Protein AF-A0A420JCH6-F1 (afdb_monomer)

Sequence (129 aa):
FPSTLRSVHSVSSLRVHLVVINRGPRVSQCNRCWGFHDQRKCNRDIRCRQCASKDHTTCQGPPKCCNCRSPHSEYYKDCPAKPMDQRGVIIYPTRAESARFRAAGDKAWKIANPQVVPHAQTINTTSKC

Radius of gyration: 28.05 Å; Cα contacts (8 Å, |Δi|>4): 163; chains: 1; bounding box: 88×72×61 Å

Structure (mmCIF, N/CA/C/O backbone):
data_AF-A0A420JCH6-F1
#
_entry.id   AF-A0A420JCH6-F1
#
loop_
_atom_site.group_PDB
_atom_site.id
_atom_site.type_symbol
_atom_site.label_atom_id
_atom_site.label_alt_id
_atom_site.label_comp_id
_atom_site.label_asym_id
_atom_site.label_entity_id
_atom_site.label_seq_id
_atom_site.pdbx_PDB_ins_code
_atom_site.Cartn_x
_atom_site.Cartn_y
_atom_site.Cartn_z
_atom_site.occupancy
_atom_site.B_iso_or_equiv
_atom_site.auth_seq_id
_atom_site.auth_comp_id
_atom_site.auth_asym_id
_atom_site.auth_atom_id
_atom_site.pdbx_PDB_model_num
ATOM 1 N N . PHE A 1 1 ? -58.012 -61.232 14.488 1.00 43.53 1 PHE A N 1
ATOM 2 C CA . PHE A 1 1 ? -57.158 -60.359 13.657 1.00 43.53 1 PHE A CA 1
ATOM 3 C C . PHE A 1 1 ? -56.670 -59.208 14.528 1.00 43.53 1 PHE A C 1
ATOM 5 O O . PHE A 1 1 ? -57.512 -58.408 14.917 1.00 43.53 1 PHE A O 1
ATOM 12 N N . PRO A 1 2 ? -55.397 -59.175 14.962 1.00 48.81 2 PRO A N 1
ATOM 13 C CA . PRO A 1 2 ? -54.949 -58.191 15.936 1.00 48.81 2 PRO A CA 1
ATOM 14 C C . PRO A 1 2 ? -54.541 -56.877 15.266 1.00 48.81 2 PRO A C 1
ATOM 16 O O . PRO A 1 2 ? -54.004 -56.840 14.160 1.00 48.81 2 PRO A O 1
ATOM 19 N N . SER A 1 3 ? -54.836 -55.805 15.983 1.00 52.97 3 SER A N 1
ATOM 20 C CA . SER A 1 3 ? -54.658 -54.403 15.638 1.00 52.97 3 SER A CA 1
ATOM 21 C C . SER A 1 3 ? -53.177 -54.019 15.617 1.00 52.97 3 SER A C 1
ATOM 23 O O . SER A 1 3 ? -52.489 -54.122 16.631 1.00 52.97 3 SER A O 1
ATOM 25 N N . THR A 1 4 ? -52.672 -53.530 14.486 1.00 57.56 4 THR A N 1
ATOM 26 C CA . THR A 1 4 ? -51.323 -52.953 14.408 1.00 57.56 4 THR A CA 1
ATOM 27 C C . THR A 1 4 ? -51.324 -51.527 14.960 1.00 57.56 4 THR A C 1
ATOM 29 O O . THR A 1 4 ? -51.788 -50.596 14.301 1.00 57.56 4 THR A O 1
ATOM 32 N N . LEU A 1 5 ? -50.792 -51.357 16.172 1.00 56.34 5 LEU A N 1
ATOM 33 C CA . LEU A 1 5 ? -50.443 -50.065 16.768 1.00 56.34 5 LEU A CA 1
ATOM 34 C C . LEU A 1 5 ? -49.293 -49.417 15.976 1.00 56.34 5 LEU A C 1
ATOM 36 O O . LEU A 1 5 ? -48.197 -49.968 15.893 1.00 56.34 5 LEU A O 1
ATOM 40 N N . ARG A 1 6 ? -49.532 -48.236 15.391 1.00 56.91 6 ARG A N 1
ATOM 41 C CA . ARG A 1 6 ? -48.484 -47.408 14.771 1.00 56.91 6 ARG A CA 1
ATOM 42 C C . ARG A 1 6 ? -47.673 -46.706 15.864 1.00 56.91 6 ARG A C 1
ATOM 44 O O . ARG A 1 6 ? -48.192 -45.846 16.567 1.00 56.91 6 ARG A O 1
ATOM 51 N N . SER A 1 7 ? -46.397 -47.073 15.972 1.00 53.25 7 SER A N 1
ATOM 52 C CA . SER A 1 7 ? -45.394 -46.414 16.815 1.00 53.25 7 SER A CA 1
ATOM 53 C C . SER A 1 7 ? -45.174 -44.968 16.355 1.00 53.25 7 SER A C 1
ATOM 55 O O . SER A 1 7 ? -44.736 -44.727 15.227 1.00 53.25 7 SER A O 1
ATOM 57 N N . VAL A 1 8 ? -45.490 -44.000 17.216 1.00 59.00 8 VAL A N 1
ATOM 58 C CA . VAL A 1 8 ? -45.148 -42.588 17.012 1.00 59.00 8 VAL A CA 1
ATOM 59 C C . VAL A 1 8 ? -43.716 -42.359 17.495 1.00 59.00 8 VAL A C 1
ATOM 61 O O . VAL A 1 8 ? -43.437 -42.330 18.690 1.00 59.00 8 VAL A O 1
ATOM 64 N N . HIS A 1 9 ? -42.775 -42.227 16.563 1.00 55.66 9 HIS A N 1
ATOM 65 C CA . HIS A 1 9 ? -41.403 -41.857 16.902 1.00 55.66 9 HIS A CA 1
ATOM 66 C C . HIS A 1 9 ? -41.350 -40.355 17.208 1.00 55.66 9 HIS A C 1
ATOM 68 O O . HIS A 1 9 ? -41.499 -39.520 16.318 1.00 55.66 9 HIS A O 1
ATOM 74 N N . SER A 1 10 ? -41.157 -40.020 18.485 1.00 59.50 10 SER A N 1
ATOM 75 C CA . SER A 1 10 ? -40.908 -38.6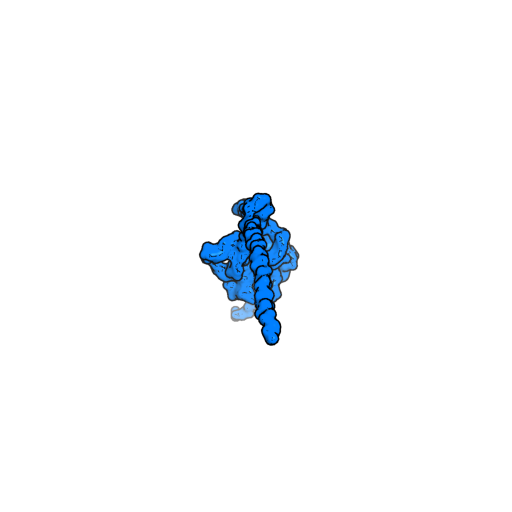56 18.955 1.00 59.5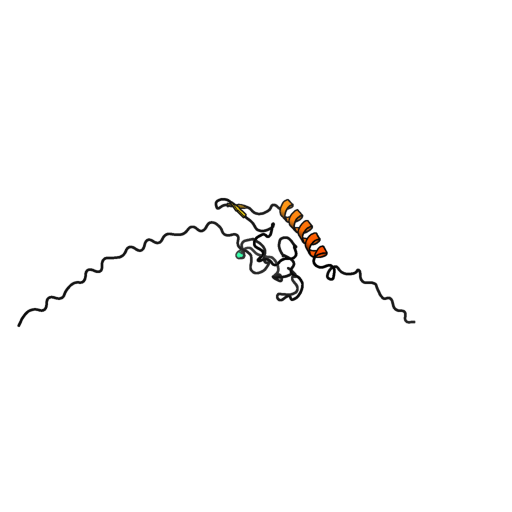0 10 SER A CA 1
ATOM 76 C C . SER A 1 10 ? -39.580 -38.155 18.388 1.00 59.50 10 SER A C 1
ATOM 78 O O . SER A 1 10 ? -38.510 -38.555 18.845 1.00 59.50 10 SER A O 1
ATOM 80 N N . VAL A 1 11 ? -39.640 -37.274 17.390 1.00 61.12 11 VAL A N 1
ATOM 81 C CA . VAL A 1 11 ? -38.463 -36.555 16.898 1.00 61.12 11 VAL A CA 1
ATOM 82 C C . VAL A 1 11 ? -38.146 -35.414 17.861 1.00 61.12 11 VAL A C 1
ATOM 84 O O . VAL A 1 11 ? -38.697 -34.319 17.790 1.00 61.12 11 VAL A O 1
ATOM 87 N N . SER A 1 12 ? -37.273 -35.698 18.821 1.00 62.19 12 SER A N 1
ATOM 88 C CA . SER A 1 12 ? -36.747 -34.711 19.759 1.00 62.19 12 SER A CA 1
ATOM 89 C C . SER A 1 12 ? -35.979 -33.630 18.990 1.00 62.19 12 SER A C 1
ATOM 91 O O . SER A 1 12 ? -34.915 -33.894 18.432 1.00 62.19 12 SER A O 1
ATOM 93 N N . SER A 1 13 ? -36.526 -32.413 18.945 1.00 64.75 13 SER A N 1
ATOM 94 C CA . SER A 1 13 ? -35.916 -31.249 18.292 1.00 64.75 13 SER A CA 1
ATOM 95 C C . SER A 1 13 ? -34.535 -30.933 18.873 1.00 64.75 13 SER A C 1
ATOM 97 O O . SER A 1 13 ? -34.426 -30.351 19.955 1.00 64.75 13 SER A O 1
ATOM 99 N N . LEU A 1 14 ? -33.467 -31.261 18.138 1.00 65.81 14 LEU A N 1
ATOM 100 C CA . LEU A 1 14 ? -32.130 -30.750 18.433 1.00 65.81 14 LEU A CA 1
ATOM 101 C C . LEU A 1 14 ? -32.114 -29.228 18.244 1.00 65.81 14 LEU A C 1
ATOM 103 O O . LEU A 1 14 ? -32.344 -28.713 17.150 1.00 65.81 14 LEU A O 1
ATOM 107 N N . ARG A 1 15 ? -31.802 -28.497 19.316 1.00 66.69 15 ARG A N 1
ATOM 108 C CA . ARG A 1 15 ? -31.526 -27.059 19.252 1.00 66.69 15 ARG A CA 1
ATOM 109 C C . ARG A 1 15 ? -30.104 -26.849 18.742 1.00 66.69 15 ARG A C 1
ATOM 111 O O . ARG A 1 15 ? -29.139 -27.095 19.460 1.00 66.69 15 ARG A O 1
ATOM 118 N N . VAL A 1 16 ? -29.978 -26.373 17.507 1.00 68.69 16 VAL A N 1
ATOM 119 C CA . VAL A 1 16 ? -28.696 -25.927 16.950 1.00 68.69 16 VAL A CA 1
ATOM 120 C C . VAL A 1 16 ? -28.383 -24.546 17.521 1.00 68.69 16 VAL A C 1
ATOM 122 O O . VAL A 1 16 ? -29.047 -23.564 17.197 1.00 68.69 16 VAL A O 1
ATOM 125 N N . HIS A 1 17 ? -27.379 -24.463 18.392 1.00 70.25 17 HIS A N 1
ATOM 126 C CA . HIS A 1 17 ? -26.889 -23.189 18.910 1.00 70.25 17 HIS A CA 1
ATOM 127 C C . HIS A 1 17 ? -25.918 -22.578 17.891 1.00 70.25 17 HIS A C 1
ATOM 129 O O . HIS A 1 17 ? -24.757 -22.980 17.804 1.00 70.25 17 HIS A O 1
ATOM 135 N N . LEU A 1 18 ? -26.388 -21.613 17.094 1.00 66.25 18 LEU A N 1
ATOM 136 C CA . LEU A 1 18 ? -25.494 -20.816 16.256 1.00 66.25 18 LEU A CA 1
ATOM 137 C C . LEU A 1 18 ? -24.666 -19.893 17.155 1.00 66.25 18 LEU A C 1
ATOM 139 O O . LEU A 1 18 ? -25.147 -18.868 17.634 1.00 66.25 18 LEU A O 1
ATOM 143 N N . VAL A 1 19 ? -23.400 -20.244 17.363 1.00 69.69 19 VAL A N 1
ATOM 144 C CA . VAL A 1 19 ? -22.422 -19.327 17.949 1.00 69.69 19 VAL A CA 1
ATOM 145 C C . VAL A 1 19 ? -21.911 -18.421 16.836 1.00 69.69 19 VAL A C 1
ATOM 147 O O . VAL A 1 19 ? -21.171 -18.851 15.949 1.00 69.69 19 VAL A O 1
ATOM 150 N N . VAL A 1 20 ? -22.299 -17.148 16.877 1.00 67.75 20 VAL A N 1
ATOM 151 C CA . VAL A 1 20 ? -21.699 -16.124 16.019 1.00 67.75 20 VAL A CA 1
ATOM 152 C C . VAL A 1 20 ? -20.274 -15.893 16.513 1.00 67.75 20 VAL A C 1
ATOM 154 O O . VAL A 1 20 ? -20.042 -15.177 17.484 1.00 67.75 20 VAL A O 1
ATOM 157 N N . ILE A 1 21 ? -19.299 -16.523 15.856 1.00 62.31 21 ILE A N 1
ATOM 158 C CA . ILE A 1 21 ? -17.884 -16.243 16.100 1.00 62.31 21 ILE A CA 1
ATOM 159 C C . ILE A 1 21 ? -17.615 -14.835 15.565 1.00 62.31 21 ILE A C 1
ATOM 161 O O . ILE A 1 21 ? -17.404 -14.653 14.362 1.00 62.31 21 ILE A O 1
ATOM 165 N N . ASN A 1 22 ? -17.632 -13.840 16.453 1.00 58.38 22 ASN A N 1
ATOM 166 C CA . ASN A 1 22 ? -17.206 -12.484 16.136 1.00 58.38 22 ASN A CA 1
ATOM 167 C C . ASN A 1 22 ? -15.686 -12.491 15.939 1.00 58.38 22 ASN A C 1
ATOM 169 O O . ASN A 1 22 ? -14.899 -12.267 16.857 1.00 58.38 22 ASN A O 1
ATOM 173 N N . ARG A 1 23 ? -15.262 -12.852 14.728 1.00 59.66 23 ARG A N 1
ATOM 174 C CA . ARG A 1 23 ? -13.882 -12.668 14.296 1.00 59.66 23 ARG A CA 1
ATOM 175 C C . ARG A 1 23 ? -13.735 -11.161 14.144 1.00 59.66 23 ARG A C 1
ATOM 177 O O . ARG A 1 23 ? -14.341 -10.602 13.233 1.00 59.66 23 ARG A O 1
ATOM 184 N N . GLY A 1 24 ? -12.998 -10.537 15.062 1.00 55.09 24 GLY A N 1
ATOM 185 C CA . GLY A 1 24 ? -12.734 -9.101 15.059 1.00 55.09 24 GLY A CA 1
ATOM 186 C C . GLY A 1 24 ? -12.296 -8.583 13.682 1.00 55.09 24 GLY A C 1
ATOM 187 O O . GLY A 1 24 ? -11.958 -9.372 12.789 1.00 55.09 24 GLY A O 1
ATOM 188 N N . PRO A 1 25 ? -12.331 -7.258 13.475 1.00 61.28 25 PRO A N 1
ATOM 189 C CA . PRO A 1 25 ? -12.089 -6.660 12.172 1.00 61.28 25 PRO A CA 1
ATOM 190 C C . PRO A 1 25 ? -10.768 -7.181 11.594 1.00 61.28 25 PRO A C 1
ATOM 192 O O . PRO A 1 25 ? -9.697 -7.009 12.168 1.00 61.28 25 PRO A O 1
ATOM 195 N N . ARG A 1 26 ? -10.847 -7.867 10.449 1.00 68.94 26 ARG A N 1
ATOM 196 C CA . ARG A 1 26 ? -9.661 -8.351 9.743 1.00 68.94 26 ARG A CA 1
ATOM 197 C C . ARG A 1 26 ? -9.139 -7.243 8.851 1.00 68.94 26 ARG A C 1
ATOM 199 O O . ARG A 1 26 ? -9.895 -6.640 8.091 1.00 68.94 26 ARG A O 1
ATOM 206 N N . VAL A 1 27 ? -7.832 -7.022 8.897 1.00 76.12 27 VAL A N 1
ATOM 207 C CA . VAL A 1 27 ? -7.144 -6.166 7.934 1.00 76.12 27 VAL A CA 1
ATOM 208 C C . VAL A 1 27 ? -7.353 -6.752 6.538 1.00 76.12 27 VAL A C 1
ATOM 210 O O . VAL A 1 27 ? -6.801 -7.804 6.214 1.00 76.12 27 VAL A O 1
ATOM 213 N N . SER A 1 28 ? -8.158 -6.093 5.706 1.00 85.44 28 SER A N 1
ATOM 214 C CA . SER A 1 28 ? -8.354 -6.523 4.325 1.00 85.44 28 SER A CA 1
ATOM 215 C C . SER A 1 28 ? -7.195 -6.042 3.459 1.00 85.44 28 SER A C 1
ATOM 217 O O . SER A 1 28 ? -6.875 -4.851 3.421 1.00 85.44 28 SER A O 1
ATOM 219 N N . GLN A 1 29 ? -6.573 -6.969 2.736 1.00 90.38 29 GLN A N 1
ATOM 220 C CA . GLN A 1 29 ? -5.667 -6.632 1.648 1.00 90.38 29 GLN A CA 1
ATOM 221 C C . GLN A 1 29 ? -6.484 -6.472 0.366 1.00 90.38 29 GLN A C 1
ATOM 223 O O . GLN A 1 29 ? -7.248 -7.357 -0.012 1.00 90.38 29 GLN A O 1
ATOM 228 N N . CYS A 1 30 ? -6.341 -5.328 -0.292 1.00 93.12 30 CYS A N 1
ATOM 229 C CA . CYS A 1 30 ? -7.031 -5.033 -1.537 1.00 93.12 30 CYS A CA 1
ATOM 230 C C . CYS A 1 30 ? -6.464 -5.897 -2.670 1.00 93.12 30 CYS A C 1
ATOM 232 O O . CYS A 1 30 ? -5.272 -5.820 -2.953 1.00 93.12 30 CYS A O 1
ATOM 234 N N . ASN A 1 31 ? -7.307 -6.657 -3.371 1.00 91.62 31 ASN A N 1
ATOM 235 C CA . ASN A 1 31 ? -6.860 -7.528 -4.468 1.00 91.62 31 ASN A CA 1
ATOM 236 C C . ASN A 1 31 ? -6.450 -6.780 -5.758 1.00 91.62 31 ASN A C 1
ATOM 238 O O . ASN A 1 31 ? -5.935 -7.398 -6.683 1.00 91.62 31 ASN A O 1
ATOM 242 N N . ARG A 1 32 ? -6.684 -5.460 -5.834 1.00 92.69 32 ARG A N 1
ATOM 243 C CA . ARG A 1 32 ? -6.295 -4.621 -6.982 1.00 92.69 32 ARG A CA 1
ATOM 244 C C . ARG A 1 32 ? -4.918 -4.001 -6.804 1.00 92.69 32 ARG A C 1
ATOM 246 O O . ARG A 1 32 ? -4.065 -4.109 -7.677 1.00 92.69 32 ARG A O 1
ATOM 253 N N . CYS A 1 33 ? -4.713 -3.316 -5.681 1.00 93.44 33 CYS A N 1
ATOM 254 C CA . CYS A 1 33 ? -3.498 -2.538 -5.433 1.00 93.44 33 CYS A CA 1
ATOM 255 C C . CYS A 1 33 ? -2.587 -3.149 -4.357 1.00 93.44 33 CYS A C 1
ATOM 257 O O . CYS A 1 33 ? -1.533 -2.578 -4.072 1.00 93.44 33 CYS A O 1
ATOM 259 N N . TRP A 1 34 ? -3.007 -4.264 -3.744 1.00 93.31 34 TRP A N 1
ATOM 260 C CA . TRP A 1 34 ? -2.286 -5.037 -2.721 1.00 93.31 34 TRP A CA 1
ATOM 261 C C . TRP A 1 34 ? -2.006 -4.296 -1.402 1.00 93.31 34 TRP A C 1
ATOM 263 O O . TRP A 1 34 ? -1.275 -4.781 -0.534 1.00 93.31 34 TRP A O 1
ATOM 273 N N . GLY A 1 35 ? -2.629 -3.128 -1.217 1.00 93.31 35 GLY A N 1
ATOM 274 C CA . GLY A 1 35 ? -2.560 -2.343 0.011 1.00 93.31 35 GLY A CA 1
ATOM 275 C C . GLY A 1 35 ? -3.551 -2.790 1.085 1.00 93.31 35 GLY A C 1
ATOM 276 O O . GLY A 1 35 ? -4.578 -3.391 0.784 1.00 93.31 35 GLY A O 1
ATOM 277 N N . PHE A 1 36 ? -3.274 -2.431 2.338 1.00 92.31 36 PHE A N 1
ATOM 278 C CA . PHE A 1 36 ? -4.151 -2.713 3.479 1.00 92.31 36 PHE A CA 1
ATOM 279 C C . PHE A 1 36 ? -5.230 -1.635 3.635 1.00 92.31 36 PHE A C 1
ATOM 281 O O . PHE A 1 36 ? -4.937 -0.534 4.098 1.00 92.31 36 PHE A O 1
ATOM 288 N N . HIS A 1 37 ? -6.447 -1.923 3.172 1.00 91.00 37 HIS A N 1
ATOM 289 C CA . HIS A 1 37 ? -7.644 -1.081 3.306 1.00 91.00 37 HIS A CA 1
ATOM 290 C C . HIS A 1 37 ? -8.886 -1.800 2.754 1.00 91.00 37 HIS A C 1
ATOM 292 O O . HIS A 1 37 ? -8.773 -2.835 2.093 1.00 91.00 37 HIS A O 1
ATOM 298 N N . ASP A 1 38 ? -10.073 -1.220 2.964 1.00 89.81 38 ASP A N 1
ATOM 299 C CA . ASP A 1 38 ? -11.317 -1.712 2.360 1.00 89.81 38 ASP A CA 1
ATOM 300 C C . ASP A 1 38 ? -11.248 -1.621 0.824 1.00 89.81 38 ASP A C 1
ATOM 302 O O . ASP A 1 38 ? -11.048 -0.544 0.245 1.00 89.81 38 ASP A O 1
ATOM 306 N N . GLN A 1 39 ? -11.429 -2.767 0.165 1.00 90.88 39 GLN A N 1
ATOM 307 C CA . GLN A 1 39 ? -11.393 -2.910 -1.288 1.00 90.88 39 GLN A CA 1
ATOM 308 C C . GLN A 1 39 ? -12.509 -2.127 -1.989 1.00 90.88 39 GLN A C 1
ATOM 310 O O . GLN A 1 39 ? -12.289 -1.613 -3.090 1.00 90.88 39 GLN A O 1
ATOM 315 N N . ARG A 1 40 ? -13.679 -1.989 -1.352 1.00 89.69 40 ARG A N 1
ATOM 316 C CA . ARG A 1 40 ? -14.826 -1.246 -1.902 1.00 89.69 40 ARG A CA 1
ATOM 317 C C . ARG A 1 40 ? -14.537 0.248 -2.017 1.00 89.69 40 ARG A C 1
ATOM 319 O O . ARG A 1 40 ? -15.060 0.906 -2.902 1.00 89.69 40 ARG A O 1
ATOM 326 N N . LYS A 1 41 ? -13.658 0.769 -1.155 1.00 90.56 41 LYS A N 1
ATOM 327 C CA . LYS A 1 41 ? -13.228 2.178 -1.142 1.00 90.56 41 LYS A CA 1
ATOM 328 C C . LYS A 1 41 ? -11.946 2.421 -1.943 1.00 90.56 41 LYS A C 1
ATOM 330 O O . LYS A 1 41 ? -11.374 3.506 -1.893 1.00 90.56 41 LYS A O 1
ATOM 335 N N . CYS A 1 42 ? -11.432 1.406 -2.637 1.00 93.69 42 CYS A N 1
ATOM 336 C CA . CYS A 1 42 ? -10.201 1.533 -3.402 1.00 93.69 42 CYS A CA 1
ATOM 337 C C . CYS A 1 42 ? -10.434 2.331 -4.695 1.00 93.69 42 CYS A C 1
ATOM 339 O O . CYS A 1 42 ? -11.229 1.933 -5.542 1.00 93.69 42 CYS A O 1
ATOM 341 N N . ASN A 1 43 ? -9.675 3.403 -4.892 1.00 94.62 43 ASN A N 1
ATOM 342 C CA . ASN A 1 43 ? -9.616 4.170 -6.142 1.00 94.62 43 ASN A CA 1
ATOM 343 C C . ASN A 1 43 ? -8.216 4.143 -6.784 1.00 94.62 43 ASN A C 1
ATOM 345 O O . ASN A 1 43 ? -7.920 4.943 -7.661 1.00 94.62 43 ASN A O 1
ATOM 349 N N . ARG A 1 44 ? -7.332 3.253 -6.318 1.00 93.75 44 ARG A N 1
ATOM 350 C CA . ARG A 1 44 ? -5.961 3.130 -6.830 1.00 93.75 44 ARG A CA 1
ATOM 351 C C . ARG A 1 44 ? -5.927 2.228 -8.061 1.00 93.75 44 ARG A C 1
ATOM 353 O O . ARG A 1 44 ? -6.698 1.268 -8.132 1.00 93.75 44 ARG A O 1
ATOM 360 N N . ASP A 1 45 ? -4.961 2.484 -8.939 1.00 93.38 45 ASP A N 1
ATOM 361 C CA . ASP A 1 45 ? -4.661 1.620 -10.084 1.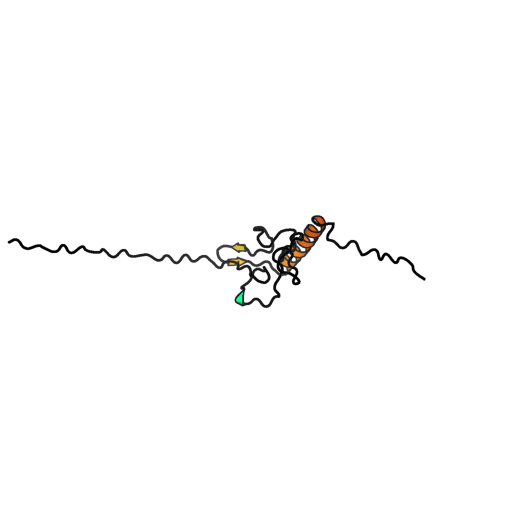00 93.38 45 ASP A CA 1
ATOM 362 C C . ASP A 1 45 ? -4.352 0.185 -9.650 1.00 93.38 45 ASP A C 1
ATOM 364 O O . ASP A 1 45 ? -3.837 -0.059 -8.546 1.00 93.38 45 ASP A O 1
ATOM 368 N N . ILE A 1 46 ? -4.639 -0.755 -10.552 1.00 93.25 46 ILE A N 1
ATOM 369 C CA . ILE A 1 46 ? -4.207 -2.143 -10.411 1.00 93.25 46 ILE A CA 1
ATOM 370 C C . ILE A 1 46 ? -2.679 -2.166 -10.401 1.00 93.25 46 ILE A C 1
ATOM 372 O O . ILE A 1 46 ? -2.023 -1.413 -11.121 1.00 93.25 46 ILE A O 1
ATOM 376 N N . ARG A 1 47 ? -2.106 -3.003 -9.540 1.00 93.12 47 ARG A N 1
ATOM 377 C CA . ARG A 1 47 ? -0.659 -3.173 -9.441 1.00 93.12 47 ARG A CA 1
ATOM 378 C C . ARG A 1 47 ? -0.290 -4.635 -9.570 1.00 93.12 47 ARG A C 1
ATOM 380 O O . ARG A 1 47 ? -1.003 -5.509 -9.074 1.00 93.12 47 ARG A O 1
ATOM 387 N N . CYS A 1 48 ? 0.872 -4.884 -10.156 1.00 91.94 48 CYS A N 1
ATOM 388 C CA . CYS A 1 48 ? 1.519 -6.171 -10.094 1.00 91.94 48 CYS A CA 1
ATOM 389 C C . CYS A 1 48 ? 1.681 -6.578 -8.632 1.00 91.94 48 CYS A C 1
ATOM 391 O O . CYS A 1 48 ? 2.221 -5.841 -7.803 1.00 91.94 48 CYS A O 1
ATOM 393 N N . ARG A 1 49 ? 1.235 -7.793 -8.349 1.00 89.75 49 ARG A N 1
ATOM 394 C CA . ARG A 1 49 ? 1.347 -8.436 -7.050 1.00 89.75 49 ARG A CA 1
ATOM 395 C C . ARG A 1 49 ? 2.806 -8.515 -6.572 1.00 89.75 49 ARG A C 1
ATOM 397 O O . ARG A 1 49 ? 3.115 -8.153 -5.443 1.00 89.75 49 ARG A O 1
ATOM 404 N N . GLN A 1 50 ? 3.709 -8.895 -7.474 1.00 90.56 50 GLN A N 1
ATOM 405 C CA . GLN A 1 50 ? 5.107 -9.183 -7.160 1.00 90.56 50 GLN A CA 1
ATOM 406 C C . GLN A 1 50 ? 5.983 -7.934 -7.039 1.00 90.56 50 GLN A C 1
ATOM 408 O O . GLN A 1 50 ? 6.771 -7.856 -6.103 1.00 90.56 50 GLN A O 1
ATOM 413 N N . CYS A 1 51 ? 5.871 -6.971 -7.961 1.00 90.56 51 CYS A N 1
ATOM 414 C CA . CYS A 1 51 ? 6.796 -5.829 -8.048 1.00 90.56 51 CYS A CA 1
ATOM 415 C C . CYS A 1 51 ? 6.131 -4.452 -7.870 1.00 90.56 51 CYS A C 1
ATOM 417 O O . CYS A 1 51 ? 6.806 -3.424 -7.932 1.00 90.56 51 CYS A O 1
ATOM 419 N N . ALA A 1 52 ? 4.809 -4.413 -7.672 1.00 90.50 52 ALA A N 1
ATOM 420 C CA . ALA A 1 52 ? 4.010 -3.198 -7.514 1.00 90.50 52 ALA A CA 1
ATOM 421 C C . ALA A 1 52 ? 3.967 -2.228 -8.719 1.00 90.50 52 ALA A C 1
ATOM 423 O O . ALA A 1 52 ? 3.405 -1.138 -8.570 1.00 90.50 52 ALA A O 1
ATOM 424 N N . SER A 1 53 ? 4.504 -2.605 -9.890 1.00 90.75 53 SER A N 1
ATOM 425 C CA . SER A 1 53 ? 4.334 -1.860 -11.154 1.00 90.75 53 SER A CA 1
ATOM 426 C C . SER A 1 53 ? 2.854 -1.770 -11.540 1.00 90.75 53 SER A C 1
ATOM 428 O O . SER A 1 53 ? 2.064 -2.641 -11.187 1.00 90.75 53 SER A O 1
ATOM 430 N N . LYS A 1 54 ? 2.472 -0.706 -12.249 1.00 92.75 54 LYS A N 1
ATOM 431 C CA . LYS A 1 54 ? 1.121 -0.530 -12.805 1.00 92.75 54 LYS A CA 1
ATOM 432 C C . LYS A 1 54 ? 1.001 -1.043 -14.244 1.00 92.75 54 LYS A C 1
ATOM 434 O O . LYS A 1 54 ? -0.104 -1.137 -14.760 1.00 92.75 54 LYS A O 1
ATOM 439 N N . ASP A 1 55 ? 2.127 -1.368 -14.870 1.00 91.06 55 ASP A N 1
ATOM 440 C CA . ASP A 1 55 ? 2.223 -1.602 -16.314 1.00 91.06 55 ASP A CA 1
ATOM 441 C C . ASP A 1 55 ? 1.885 -3.052 -16.681 1.00 91.06 55 ASP A C 1
ATOM 443 O O . ASP A 1 55 ? 1.618 -3.369 -17.835 1.00 91.06 55 ASP A O 1
ATOM 447 N N . HIS A 1 56 ? 1.903 -3.951 -15.694 1.00 89.94 56 HIS A N 1
ATOM 448 C CA . HIS A 1 56 ? 1.630 -5.370 -15.880 1.00 89.94 56 HIS A CA 1
ATOM 449 C C . HIS A 1 56 ? 1.001 -6.005 -14.635 1.00 89.94 56 HIS A C 1
ATOM 451 O O . HIS A 1 56 ? 1.110 -5.501 -13.515 1.00 89.94 56 HIS A O 1
ATOM 457 N N . THR A 1 57 ? 0.367 -7.162 -14.825 1.00 85.06 57 THR A N 1
ATOM 458 C CA . THR A 1 57 ? -0.215 -7.982 -13.747 1.00 85.06 57 THR A CA 1
ATOM 459 C C . THR A 1 57 ? 0.645 -9.203 -13.418 1.00 85.06 57 THR A C 1
ATOM 461 O O . THR A 1 57 ? 0.804 -9.534 -12.241 1.00 85.06 57 THR A O 1
ATOM 464 N N . THR A 1 58 ? 1.261 -9.818 -14.432 1.00 84.31 58 THR A N 1
ATOM 465 C CA . THR A 1 58 ? 2.150 -10.985 -14.309 1.00 84.31 58 THR A CA 1
ATOM 466 C C . THR A 1 58 ? 3.605 -10.544 -14.403 1.00 84.31 58 THR A C 1
ATOM 468 O O . THR A 1 58 ? 3.956 -9.778 -15.295 1.00 84.31 58 THR A O 1
ATOM 471 N N . CYS A 1 59 ? 4.452 -11.001 -13.480 1.00 87.69 59 CYS A N 1
ATOM 472 C CA . CYS A 1 59 ? 5.841 -10.558 -13.380 1.00 87.69 59 CYS A CA 1
ATOM 473 C C . CYS A 1 59 ? 6.777 -11.735 -13.114 1.00 87.69 59 CYS A C 1
ATOM 475 O O . CYS A 1 59 ? 6.480 -12.590 -12.284 1.00 87.69 59 CYS A O 1
ATOM 477 N N . GLN A 1 60 ? 7.921 -11.731 -13.798 1.00 87.69 60 GLN A N 1
ATOM 478 C CA . GLN A 1 60 ? 9.051 -12.640 -13.567 1.00 87.69 60 GLN A CA 1
ATOM 479 C C . GLN A 1 60 ? 10.249 -11.916 -12.922 1.00 87.69 60 GLN A C 1
ATOM 481 O O . GLN A 1 60 ? 11.254 -12.539 -12.601 1.00 87.69 60 GLN A O 1
ATOM 486 N N . GLY A 1 61 ? 10.150 -10.596 -12.733 1.00 86.38 61 GLY A N 1
ATOM 487 C CA . GLY A 1 61 ? 11.189 -9.778 -12.110 1.00 86.38 61 GLY A CA 1
ATOM 488 C C . GLY A 1 61 ? 11.259 -9.958 -10.590 1.00 86.38 61 GLY A C 1
ATOM 489 O O . GLY A 1 61 ? 10.354 -10.543 -9.989 1.00 86.38 61 GLY A O 1
ATOM 490 N N . PRO A 1 62 ? 12.307 -9.438 -9.935 1.00 91.75 62 PRO A N 1
ATOM 491 C CA . PRO A 1 62 ? 12.474 -9.612 -8.500 1.00 91.75 62 PRO A CA 1
ATOM 492 C C . PRO A 1 62 ? 11.330 -8.973 -7.697 1.00 91.75 62 PRO A C 1
ATOM 494 O O . PRO A 1 62 ? 10.833 -7.899 -8.057 1.00 91.75 62 PRO A O 1
ATOM 497 N N . PRO A 1 63 ? 10.907 -9.604 -6.587 1.00 93.00 63 PRO A N 1
ATOM 498 C CA . PRO A 1 63 ? 9.788 -9.122 -5.797 1.00 93.00 63 PRO A CA 1
ATOM 499 C C . PRO A 1 63 ? 10.121 -7.785 -5.136 1.00 93.00 63 PRO A C 1
ATOM 501 O O . PRO A 1 63 ? 11.197 -7.608 -4.569 1.00 93.00 63 PRO A O 1
ATOM 504 N N . LYS A 1 64 ? 9.177 -6.847 -5.177 1.00 94.69 64 LYS A N 1
ATOM 505 C CA . LYS A 1 64 ? 9.232 -5.554 -4.496 1.00 94.69 64 LYS A CA 1
ATOM 506 C C . LYS A 1 64 ? 7.886 -5.270 -3.848 1.00 94.69 64 LYS A C 1
ATOM 508 O O . LYS A 1 64 ? 6.900 -5.002 -4.534 1.00 94.69 64 LYS A O 1
ATOM 513 N N . CYS A 1 65 ? 7.848 -5.294 -2.520 1.00 94.25 65 CYS A N 1
ATOM 514 C CA . CYS A 1 65 ? 6.595 -5.172 -1.787 1.00 94.25 65 CYS A CA 1
ATOM 515 C C . CYS A 1 65 ? 5.889 -3.833 -2.072 1.00 94.25 65 CYS A C 1
ATOM 517 O O . CYS A 1 65 ? 6.460 -2.757 -1.896 1.00 94.25 65 CYS A O 1
ATOM 519 N N . CYS A 1 66 ? 4.601 -3.874 -2.415 1.00 93.12 66 CYS A N 1
ATOM 520 C CA . CYS A 1 66 ? 3.788 -2.682 -2.688 1.00 93.12 66 CYS A CA 1
ATOM 521 C C . CYS A 1 66 ? 3.613 -1.736 -1.482 1.00 93.12 66 CYS A C 1
ATOM 523 O O . CYS A 1 66 ? 3.322 -0.550 -1.668 1.00 93.12 66 CYS A O 1
ATOM 525 N N . ASN A 1 67 ? 3.798 -2.245 -0.258 1.00 94.81 67 ASN A N 1
ATOM 526 C CA . ASN A 1 67 ? 3.562 -1.505 0.980 1.00 94.81 67 ASN A CA 1
ATOM 527 C C . ASN A 1 67 ? 4.861 -0.932 1.568 1.00 94.81 67 ASN A C 1
ATOM 529 O O . ASN A 1 67 ? 4.968 0.291 1.709 1.00 94.81 67 ASN A O 1
ATOM 533 N N . CYS A 1 68 ? 5.847 -1.791 1.859 1.00 95.81 68 CYS A N 1
ATOM 534 C CA . CYS A 1 68 ? 7.130 -1.404 2.463 1.00 95.81 68 CYS A CA 1
ATOM 535 C C . CYS A 1 68 ? 8.302 -1.309 1.473 1.00 95.81 68 CYS A C 1
ATOM 537 O O . CYS A 1 68 ? 9.354 -0.833 1.864 1.00 95.81 68 CYS A O 1
ATOM 539 N N . ARG A 1 69 ? 8.148 -1.728 0.209 1.00 95.69 69 ARG A N 1
ATOM 540 C CA . ARG A 1 69 ? 9.194 -1.712 -0.838 1.00 95.69 69 ARG A CA 1
ATOM 541 C C . ARG A 1 69 ? 10.404 -2.628 -0.620 1.00 95.69 69 ARG A C 1
ATOM 543 O O . ARG A 1 69 ? 11.312 -2.601 -1.441 1.00 95.69 69 ARG A O 1
ATOM 550 N N . SER A 1 70 ? 10.393 -3.462 0.415 1.00 96.06 70 SER A N 1
ATOM 551 C CA . SER A 1 70 ? 11.410 -4.492 0.675 1.00 96.06 70 SER A CA 1
ATOM 552 C C . SER A 1 70 ? 11.393 -5.631 -0.369 1.00 96.06 70 SER A C 1
ATOM 554 O O . SER A 1 70 ? 10.384 -5.794 -1.068 1.00 96.06 70 SER A O 1
ATOM 556 N N . PRO A 1 71 ? 12.473 -6.441 -0.475 1.00 95.56 71 PRO A N 1
ATOM 557 C CA . PRO A 1 71 ? 12.604 -7.553 -1.428 1.00 95.56 71 PRO A CA 1
ATOM 558 C C . PRO A 1 71 ? 11.808 -8.797 -1.018 1.00 95.56 71 PRO A C 1
ATOM 560 O O . PRO A 1 71 ? 12.350 -9.863 -0.756 1.00 95.56 71 PRO A O 1
ATOM 563 N N . HIS A 1 72 ? 10.491 -8.648 -0.946 1.00 93.75 72 HIS A N 1
ATOM 564 C CA . HIS A 1 72 ? 9.553 -9.738 -0.714 1.00 93.75 72 HIS A CA 1
ATOM 565 C C . HIS A 1 72 ? 8.204 -9.414 -1.363 1.00 93.75 72 HIS A C 1
ATOM 567 O O . HIS A 1 72 ? 7.911 -8.260 -1.691 1.00 93.75 72 HIS A O 1
ATOM 573 N N . SER A 1 73 ? 7.365 -10.433 -1.535 1.00 86.75 73 SER A N 1
ATOM 574 C CA . SER A 1 73 ? 6.004 -10.268 -2.046 1.00 86.75 73 SER A CA 1
ATOM 575 C C . SER A 1 73 ? 5.051 -9.726 -0.971 1.0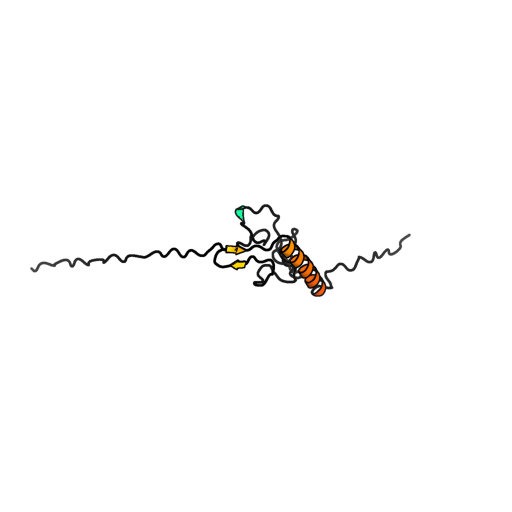0 86.75 73 SER A C 1
ATOM 577 O O . SER A 1 73 ? 5.374 -9.610 0.213 1.00 86.75 73 SER A O 1
ATOM 579 N N . GLU A 1 74 ? 3.845 -9.371 -1.377 1.00 78.25 74 GLU A N 1
ATOM 580 C CA . GLU A 1 74 ? 2.751 -8.877 -0.547 1.00 78.25 74 GLU A CA 1
ATOM 581 C C . GLU A 1 74 ? 2.209 -9.878 0.489 1.00 78.25 74 GLU A C 1
ATOM 583 O O . GLU A 1 74 ? 1.569 -9.443 1.445 1.00 78.25 74 GLU A O 1
ATOM 588 N N . TYR A 1 75 ? 2.470 -11.183 0.334 1.00 82.12 75 TYR A N 1
ATOM 589 C CA . TYR A 1 75 ? 2.056 -12.219 1.295 1.00 82.12 75 TYR A CA 1
ATOM 590 C C . TYR A 1 75 ? 3.032 -12.419 2.455 1.00 82.12 75 TYR A C 1
ATOM 592 O O . TYR A 1 75 ? 2.759 -13.212 3.360 1.00 82.12 75 TYR A O 1
ATOM 600 N N . TYR A 1 76 ? 4.164 -11.714 2.452 1.00 88.50 76 TYR A N 1
ATOM 601 C CA . TYR A 1 76 ? 5.124 -11.794 3.543 1.00 88.50 76 TYR A CA 1
ATOM 602 C C . TYR A 1 76 ? 4.472 -11.362 4.864 1.00 88.50 76 TYR A C 1
ATOM 604 O O . TYR A 1 76 ? 4.027 -10.219 5.018 1.00 88.50 76 TYR A O 1
ATOM 612 N N . LYS A 1 77 ? 4.376 -12.305 5.810 1.00 86.88 77 LYS A N 1
ATOM 613 C CA . LYS A 1 77 ? 3.586 -12.144 7.040 1.00 86.88 77 LYS A CA 1
ATOM 614 C C . LYS A 1 77 ? 4.132 -11.045 7.945 1.00 86.88 77 LYS A C 1
ATOM 616 O O . LYS A 1 77 ? 3.320 -10.356 8.563 1.00 86.88 77 LYS A O 1
ATOM 621 N N . ASP A 1 78 ? 5.447 -10.853 7.919 1.00 90.00 78 ASP A N 1
ATOM 622 C CA . ASP A 1 78 ? 6.189 -9.937 8.789 1.00 90.00 78 ASP A CA 1
ATOM 623 C C . ASP A 1 78 ? 6.524 -8.620 8.078 1.00 90.00 78 ASP A C 1
ATOM 625 O O . ASP A 1 78 ? 7.500 -7.939 8.391 1.00 90.00 78 ASP A O 1
ATOM 629 N N . CYS A 1 79 ? 5.727 -8.249 7.069 1.00 93.19 79 CYS A N 1
ATOM 630 C CA . CYS A 1 79 ? 5.844 -6.943 6.441 1.00 93.19 79 CYS A CA 1
ATOM 631 C C . CYS A 1 79 ? 5.609 -5.858 7.507 1.00 93.19 79 CYS A C 1
ATOM 633 O O . CYS A 1 79 ? 4.513 -5.802 8.065 1.00 93.19 79 CYS A O 1
ATOM 635 N N . PRO A 1 80 ? 6.557 -4.933 7.745 1.00 94.56 80 PRO A N 1
ATOM 636 C CA . PRO A 1 80 ? 6.400 -3.913 8.785 1.00 94.56 80 PRO A CA 1
ATOM 637 C C . PRO A 1 80 ? 5.252 -2.938 8.485 1.00 94.56 80 PRO A C 1
ATOM 639 O O . PRO A 1 80 ? 4.712 -2.301 9.379 1.00 94.56 80 PRO A O 1
ATOM 642 N N . ALA A 1 81 ? 4.841 -2.836 7.217 1.00 94.56 81 ALA A N 1
ATOM 643 C CA . ALA A 1 81 ? 3.705 -2.021 6.806 1.00 94.56 81 ALA A CA 1
ATOM 644 C C . ALA A 1 81 ? 2.342 -2.714 7.007 1.00 94.56 81 ALA A C 1
ATOM 646 O O . ALA A 1 81 ? 1.315 -2.118 6.680 1.00 94.56 81 ALA A O 1
ATOM 647 N N . LYS A 1 82 ? 2.316 -3.964 7.489 1.00 93.06 82 LYS A N 1
ATOM 648 C CA . LYS A 1 82 ? 1.086 -4.698 7.783 1.00 93.06 82 LYS A CA 1
ATOM 649 C C . LYS A 1 82 ? 0.462 -4.168 9.081 1.00 93.06 82 LYS A C 1
ATOM 651 O O . LYS A 1 82 ? 1.131 -4.185 10.110 1.00 93.06 82 LYS A O 1
ATOM 656 N N . PRO A 1 83 ? -0.805 -3.719 9.056 1.00 92.75 83 PRO A N 1
ATOM 657 C CA . PRO A 1 83 ? -1.519 -3.345 10.268 1.00 92.75 83 PRO A CA 1
ATOM 658 C C . PRO A 1 83 ? -1.611 -4.512 11.250 1.00 92.75 83 PRO A C 1
ATOM 660 O O . PRO A 1 83 ? -1.777 -5.669 10.850 1.00 92.75 83 PRO A O 1
ATOM 663 N N . MET A 1 84 ? -1.510 -4.186 12.532 1.00 89.19 84 MET A N 1
ATOM 664 C CA . MET A 1 84 ? -1.522 -5.153 13.624 1.00 89.19 84 MET A CA 1
ATOM 665 C C . MET A 1 84 ? -2.905 -5.193 14.268 1.00 89.19 84 MET A C 1
ATOM 667 O O . MET A 1 84 ? -3.555 -4.159 14.405 1.00 89.19 84 MET A O 1
ATOM 671 N N . ASP A 1 85 ? -3.354 -6.384 14.656 1.00 86.31 85 ASP A N 1
ATOM 672 C CA . ASP A 1 85 ? -4.525 -6.544 15.518 1.00 86.31 85 ASP A CA 1
ATOM 673 C C . ASP A 1 85 ? -4.047 -6.535 16.971 1.00 86.31 85 ASP A C 1
ATOM 675 O O . ASP A 1 85 ? -3.342 -7.444 17.412 1.00 86.31 85 ASP A O 1
ATOM 679 N N . GLN A 1 86 ? -4.410 -5.485 17.702 1.00 83.56 86 GLN A N 1
ATOM 680 C CA . GLN A 1 86 ? -4.152 -5.369 19.125 1.00 83.56 86 GLN A CA 1
ATOM 681 C C . GLN A 1 86 ? -5.485 -5.406 19.871 1.00 83.56 86 GLN A C 1
ATOM 683 O O . GLN A 1 86 ? -6.185 -4.401 19.983 1.00 83.56 86 GLN A O 1
ATOM 688 N N . ARG A 1 87 ? -5.822 -6.584 20.411 1.00 85.81 87 ARG A N 1
ATOM 689 C CA . ARG A 1 87 ? -7.033 -6.821 21.221 1.00 85.81 87 ARG A CA 1
ATOM 690 C C . ARG A 1 87 ? -8.334 -6.422 20.496 1.00 85.81 87 ARG A C 1
ATOM 692 O O . ARG A 1 87 ? -9.224 -5.839 21.107 1.00 85.81 87 ARG A O 1
ATOM 699 N N . GLY A 1 88 ? -8.447 -6.730 19.202 1.00 80.19 88 GLY A N 1
ATOM 700 C CA . GLY A 1 88 ? -9.626 -6.433 18.382 1.00 80.19 88 GLY A CA 1
ATOM 701 C C . GLY A 1 88 ? -9.622 -5.035 17.758 1.00 80.19 88 GLY A C 1
ATOM 702 O O . GLY A 1 88 ? -10.545 -4.695 17.016 1.00 80.19 88 GLY A O 1
ATOM 703 N N . VAL A 1 89 ? -8.590 -4.231 18.025 1.00 83.19 89 VAL A N 1
ATOM 704 C CA . VAL A 1 89 ? -8.371 -2.931 17.390 1.00 83.19 89 VAL A CA 1
ATOM 705 C C . VAL A 1 89 ? -7.296 -3.080 16.322 1.00 83.19 89 VAL A C 1
ATOM 707 O O . VAL A 1 89 ? -6.170 -3.482 16.610 1.00 83.19 89 VAL A O 1
ATOM 710 N N . ILE A 1 90 ? -7.628 -2.718 15.081 1.00 88.00 90 ILE A N 1
ATOM 711 C CA . ILE A 1 90 ? -6.630 -2.641 14.014 1.00 88.00 90 ILE A CA 1
ATOM 712 C C . ILE A 1 90 ? -5.825 -1.352 14.177 1.00 88.00 90 ILE A C 1
ATOM 714 O O . ILE A 1 90 ? -6.362 -0.253 14.030 1.00 88.00 90 ILE A O 1
ATOM 718 N N . ILE A 1 91 ? -4.520 -1.496 14.379 1.00 90.50 91 ILE A N 1
ATOM 719 C CA . ILE A 1 91 ? -3.564 -0.393 14.413 1.00 90.50 91 ILE A CA 1
ATOM 720 C C . ILE A 1 91 ? -2.845 -0.328 13.068 1.00 90.50 91 ILE A C 1
ATOM 722 O O . ILE A 1 91 ? -2.104 -1.236 12.684 1.00 90.50 91 ILE A O 1
ATOM 726 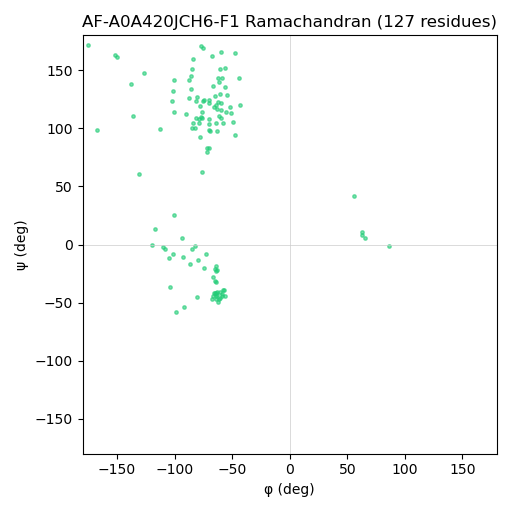N N . TYR A 1 92 ? -3.078 0.763 12.343 1.00 93.06 92 TYR A N 1
ATOM 727 C CA . TYR A 1 92 ? -2.389 1.058 11.092 1.00 93.06 92 TYR A CA 1
ATOM 728 C C . TYR A 1 92 ? -1.087 1.813 11.371 1.00 93.06 92 TYR A C 1
ATOM 730 O O . TYR A 1 92 ? -1.095 2.720 12.205 1.00 93.06 92 TYR A O 1
ATOM 738 N N . PRO A 1 93 ? -0.001 1.527 10.630 1.00 94.50 93 PRO A N 1
ATOM 739 C CA . PRO A 1 93 ? 1.184 2.365 10.673 1.00 94.50 93 PRO A CA 1
ATOM 740 C C . PRO A 1 93 ? 0.844 3.811 10.321 1.00 94.50 93 PRO A C 1
ATOM 742 O O . PRO A 1 93 ? 0.160 4.091 9.331 1.00 94.50 93 PRO A O 1
ATOM 745 N N . THR A 1 94 ? 1.382 4.741 11.094 1.00 96.25 94 THR A N 1
ATOM 746 C CA . THR A 1 94 ? 1.315 6.169 10.806 1.00 96.25 94 THR A CA 1
ATOM 747 C C . THR A 1 94 ? 1.972 6.485 9.460 1.00 96.25 94 THR A C 1
ATOM 749 O O . THR A 1 94 ? 2.740 5.703 8.880 1.00 96.25 94 THR A O 1
ATOM 752 N N . ARG A 1 95 ? 1.713 7.692 8.944 1.00 95.19 95 ARG A N 1
ATOM 753 C CA . ARG A 1 95 ? 2.377 8.183 7.728 1.00 95.19 95 ARG A CA 1
ATOM 754 C C . ARG A 1 95 ? 3.902 8.204 7.884 1.00 95.19 95 ARG A C 1
ATOM 756 O O . ARG A 1 95 ? 4.602 7.852 6.935 1.00 95.19 95 ARG A O 1
ATOM 763 N N . ALA A 1 96 ? 4.400 8.588 9.062 1.00 97.12 96 ALA A N 1
ATOM 764 C CA . ALA A 1 96 ? 5.828 8.648 9.359 1.00 97.12 96 ALA A CA 1
ATOM 765 C C . ALA A 1 96 ? 6.463 7.249 9.386 1.00 97.12 96 ALA A C 1
ATOM 767 O O . ALA A 1 96 ? 7.481 7.028 8.731 1.00 97.12 96 ALA A O 1
ATOM 768 N N . GLU A 1 97 ? 5.838 6.282 10.061 1.00 97.12 97 GLU A N 1
ATOM 769 C CA . GLU A 1 97 ? 6.296 4.884 10.073 1.00 97.12 97 GLU A CA 1
ATOM 770 C C . GLU A 1 97 ? 6.278 4.282 8.668 1.00 97.12 97 GLU A C 1
ATOM 772 O O . GLU A 1 97 ? 7.285 3.751 8.204 1.00 97.12 97 GLU A O 1
ATOM 777 N N . SER A 1 98 ? 5.182 4.472 7.928 1.00 96.50 98 SER A N 1
ATOM 778 C CA . SER A 1 98 ? 5.071 4.030 6.534 1.00 96.50 98 SER A CA 1
ATOM 779 C C . SER A 1 98 ? 6.174 4.611 5.642 1.00 96.50 98 SER A C 1
ATOM 781 O O . SER A 1 98 ? 6.674 3.926 4.751 1.00 96.50 98 SER A O 1
ATOM 783 N N . ALA A 1 99 ? 6.553 5.877 5.846 1.00 97.44 99 ALA A N 1
ATOM 784 C CA . ALA A 1 99 ? 7.651 6.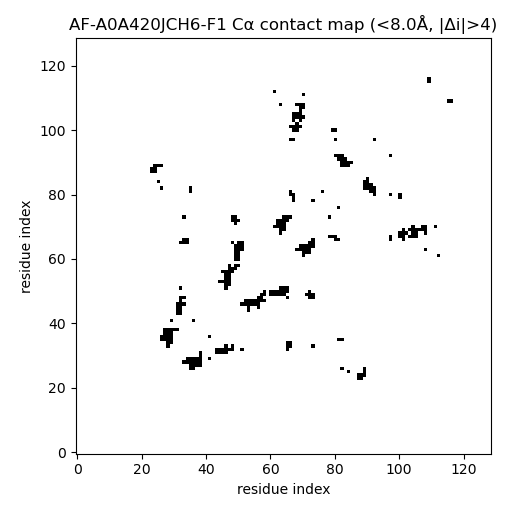504 5.113 1.00 97.44 99 ALA A CA 1
ATOM 785 C C . ALA A 1 99 ? 9.004 5.866 5.467 1.00 97.44 99 ALA A C 1
ATOM 787 O O . ALA A 1 99 ? 9.770 5.534 4.561 1.00 97.44 99 ALA A O 1
ATOM 788 N N . ARG A 1 100 ? 9.263 5.618 6.758 1.00 98.19 100 ARG A N 1
ATOM 789 C CA . ARG A 1 100 ? 10.478 4.932 7.231 1.00 98.19 100 ARG A CA 1
ATOM 790 C C . ARG A 1 100 ? 10.583 3.516 6.666 1.00 98.19 100 ARG A C 1
ATOM 792 O O . ARG A 1 100 ? 11.633 3.158 6.139 1.00 98.19 100 ARG A O 1
ATOM 799 N N . PHE A 1 101 ? 9.495 2.743 6.692 1.00 97.25 101 PHE A N 1
ATOM 800 C CA . PHE A 1 101 ? 9.460 1.394 6.120 1.00 97.25 101 PHE A CA 1
ATOM 801 C C . PHE A 1 101 ? 9.784 1.403 4.631 1.00 97.25 101 PHE A C 1
ATOM 803 O O . PHE A 1 101 ? 10.594 0.597 4.193 1.00 97.25 101 PHE A O 1
ATOM 810 N N . ARG A 1 102 ? 9.209 2.340 3.865 1.00 97.38 102 ARG A N 1
ATOM 811 C CA . ARG A 1 102 ? 9.490 2.478 2.428 1.00 97.38 102 ARG A CA 1
ATOM 812 C C . ARG A 1 102 ? 10.939 2.840 2.143 1.00 97.38 102 ARG A C 1
ATOM 814 O O . ARG A 1 102 ? 11.519 2.256 1.238 1.00 97.38 102 ARG A O 1
ATOM 821 N N . ALA A 1 103 ? 11.516 3.770 2.900 1.00 97.94 103 ALA A N 1
ATOM 822 C CA . ALA A 1 103 ? 12.913 4.159 2.731 1.00 97.94 103 ALA A CA 1
ATOM 823 C C . ALA A 1 103 ? 13.868 2.992 3.038 1.00 97.94 103 ALA A C 1
ATOM 825 O O . ALA A 1 103 ? 14.761 2.695 2.243 1.00 97.94 103 ALA A O 1
ATOM 826 N N . ALA A 1 104 ? 13.645 2.295 4.157 1.00 97.69 104 ALA A N 1
ATOM 827 C CA . ALA A 1 104 ? 14.429 1.123 4.538 1.00 97.69 104 ALA A CA 1
ATOM 828 C C . ALA A 1 104 ? 14.264 -0.027 3.532 1.00 97.69 104 ALA A C 1
ATOM 830 O O . ALA A 1 104 ? 15.253 -0.622 3.107 1.00 97.69 104 ALA A O 1
ATOM 831 N N . GLY A 1 105 ? 13.030 -0.302 3.105 1.00 97.06 105 GLY A N 1
ATOM 832 C CA . GLY A 1 105 ? 12.731 -1.349 2.138 1.00 97.06 105 GLY A CA 1
ATOM 833 C C . GLY A 1 105 ? 13.303 -1.064 0.756 1.00 97.06 105 GLY A C 1
ATOM 834 O O . GLY A 1 105 ? 13.905 -1.955 0.170 1.00 97.06 105 GLY A O 1
ATOM 835 N N . ASP A 1 106 ? 13.224 0.177 0.264 1.00 96.50 106 ASP A N 1
ATOM 836 C CA . ASP A 1 106 ? 13.881 0.572 -0.988 1.00 96.50 106 ASP A CA 1
ATOM 837 C C . ASP A 1 106 ? 15.397 0.358 -0.920 1.00 96.50 106 ASP A C 1
ATOM 839 O O . ASP A 1 106 ? 15.987 -0.148 -1.876 1.00 96.50 106 ASP A O 1
ATOM 843 N N . LYS A 1 107 ? 16.036 0.716 0.202 1.00 96.94 107 LYS A N 1
ATOM 844 C CA . LYS A 1 107 ? 17.470 0.471 0.406 1.00 96.94 107 LYS A CA 1
ATOM 845 C C . LYS A 1 107 ? 17.780 -1.028 0.385 1.00 96.94 107 LYS A C 1
ATOM 847 O O . LYS A 1 107 ? 18.666 -1.446 -0.355 1.00 96.94 107 LYS A O 1
ATOM 852 N N . ALA A 1 108 ? 17.031 -1.831 1.143 1.00 96.31 108 ALA A N 1
ATOM 853 C CA . ALA A 1 108 ? 17.201 -3.283 1.189 1.00 96.31 108 ALA A CA 1
ATOM 854 C C . ALA A 1 108 ? 16.986 -3.933 -0.186 1.00 96.31 108 ALA A C 1
ATOM 856 O O . ALA A 1 108 ? 17.746 -4.808 -0.589 1.00 96.31 108 ALA A O 1
ATOM 857 N N . TRP A 1 109 ? 15.988 -3.468 -0.939 1.00 96.06 109 TRP A N 1
ATOM 858 C CA . TRP A 1 109 ? 15.690 -3.979 -2.270 1.00 96.06 109 TRP A CA 1
ATOM 859 C C . TRP A 1 109 ? 16.814 -3.697 -3.264 1.00 96.06 109 TRP A C 1
ATOM 861 O O . TRP A 1 109 ? 17.171 -4.587 -4.028 1.00 96.06 109 TRP A O 1
ATOM 871 N N . LYS A 1 110 ? 17.397 -2.490 -3.232 1.00 95.12 110 LYS A N 1
ATOM 872 C CA . LYS A 1 110 ? 18.548 -2.128 -4.076 1.00 95.12 110 LYS A CA 1
ATOM 873 C C . LYS A 1 110 ? 19.779 -2.982 -3.764 1.00 95.12 110 LYS A C 1
ATOM 875 O O . LYS A 1 110 ? 20.445 -3.417 -4.692 1.00 95.12 110 LYS A O 1
ATOM 880 N N . ILE A 1 111 ? 20.050 -3.246 -2.483 1.00 94.56 111 ILE A N 1
ATOM 881 C CA . ILE A 1 111 ? 21.158 -4.119 -2.055 1.00 94.56 111 ILE A CA 1
ATOM 882 C C . ILE A 1 111 ? 20.938 -5.557 -2.542 1.00 94.56 111 ILE A C 1
ATOM 884 O O . ILE A 1 111 ? 21.873 -6.186 -3.022 1.00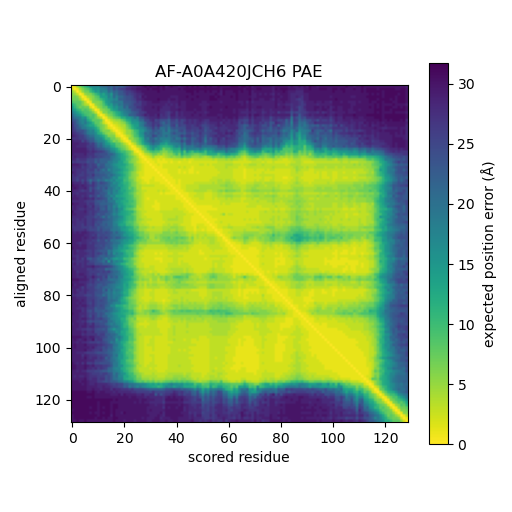 94.56 111 ILE A O 1
ATOM 888 N N . ALA A 1 112 ? 19.707 -6.067 -2.450 1.00 93.25 112 ALA A N 1
AT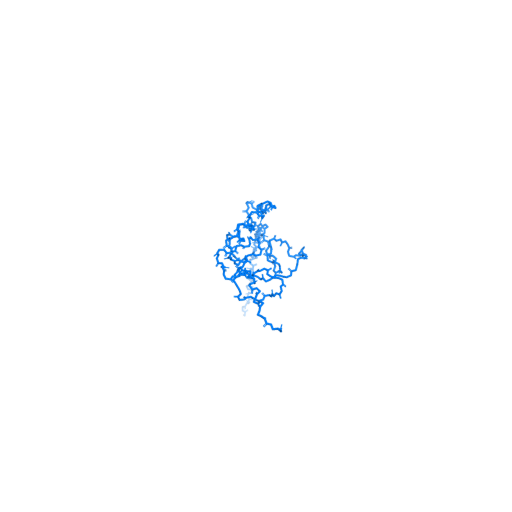OM 889 C CA . ALA A 1 112 ? 19.365 -7.421 -2.885 1.00 93.25 112 ALA A CA 1
ATOM 890 C C . ALA A 1 112 ? 19.283 -7.582 -4.417 1.00 93.25 112 ALA A C 1
ATOM 892 O O . ALA A 1 112 ? 19.349 -8.702 -4.915 1.00 93.25 112 ALA A O 1
ATOM 893 N N . ASN A 1 113 ? 19.118 -6.485 -5.166 1.00 91.06 113 ASN A N 1
ATOM 894 C CA . ASN A 1 113 ? 18.931 -6.488 -6.621 1.00 91.06 113 ASN A CA 1
ATOM 895 C C . ASN A 1 113 ? 19.872 -5.483 -7.317 1.00 91.06 113 ASN A C 1
ATOM 897 O O . ASN A 1 113 ? 19.395 -4.549 -7.975 1.00 91.06 113 ASN A O 1
ATOM 901 N N . PRO A 1 114 ? 21.203 -5.647 -7.190 1.00 82.94 114 PRO A N 1
ATOM 902 C CA . PRO A 1 114 ? 22.185 -4.697 -7.719 1.00 82.94 114 PRO A CA 1
ATOM 903 C C . PRO A 1 114 ? 22.162 -4.581 -9.253 1.00 82.94 114 PRO A C 1
ATOM 905 O O . PRO A 1 114 ? 22.547 -3.555 -9.797 1.00 82.94 114 PRO A O 1
ATOM 908 N N . GLN A 1 115 ?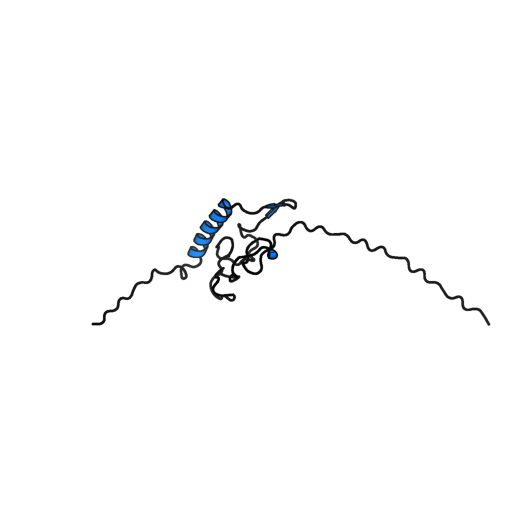 21.662 -5.593 -9.959 1.00 74.00 115 GLN A N 1
ATOM 909 C CA . GLN A 1 115 ? 21.507 -5.596 -11.418 1.00 74.00 115 GLN A CA 1
ATOM 910 C C . GLN A 1 115 ? 20.271 -4.833 -11.932 1.00 74.00 115 GLN A C 1
ATOM 912 O O . GLN A 1 115 ? 20.168 -4.587 -13.129 1.00 74.00 115 GLN A O 1
ATOM 917 N N . VAL A 1 116 ? 19.314 -4.480 -11.059 1.00 69.31 116 VAL A N 1
ATOM 918 C CA . VAL A 1 116 ? 18.057 -3.801 -11.451 1.00 69.31 116 VAL A CA 1
ATOM 919 C C . VAL A 1 116 ? 18.062 -2.312 -11.096 1.00 69.31 116 VAL A C 1
ATOM 921 O O . VAL A 1 116 ? 17.214 -1.554 -11.569 1.00 69.31 116 VAL A O 1
ATOM 924 N N . VAL A 1 117 ? 19.031 -1.844 -10.300 1.00 56.94 117 VAL A N 1
ATOM 925 C CA . VAL A 1 117 ? 19.339 -0.411 -10.306 1.00 56.94 117 VAL A CA 1
ATOM 926 C C . VAL A 1 117 ? 19.878 -0.082 -11.695 1.00 56.94 117 VAL A C 1
ATOM 928 O O . VAL A 1 117 ? 20.773 -0.791 -12.154 1.00 56.94 117 VAL A O 1
ATOM 931 N N . PRO A 1 118 ? 19.341 0.931 -12.399 1.00 47.44 118 PRO A N 1
ATOM 932 C CA . PRO A 1 118 ? 19.907 1.317 -13.675 1.00 47.44 118 PRO A CA 1
ATOM 933 C C . PRO A 1 118 ? 21.382 1.610 -13.424 1.00 47.44 118 PRO A C 1
ATOM 935 O O . PRO A 1 118 ? 21.711 2.551 -12.698 1.00 47.44 118 PRO A O 1
ATOM 938 N N . HIS A 1 119 ? 22.269 0.798 -14.001 1.00 45.78 119 HIS A N 1
ATOM 939 C CA . HIS A 1 119 ? 23.552 1.333 -14.411 1.00 45.78 119 HIS A CA 1
ATOM 940 C C . HIS A 1 119 ? 23.172 2.557 -15.232 1.00 45.78 119 HIS A C 1
ATOM 942 O O . HIS A 1 119 ? 22.442 2.423 -16.219 1.00 45.78 119 HIS A O 1
ATOM 948 N N . ALA A 1 120 ? 23.508 3.745 -14.725 1.00 46.59 120 ALA A N 1
ATOM 949 C CA . ALA A 1 120 ? 23.320 4.983 -15.453 1.00 46.59 120 ALA A CA 1
ATOM 950 C C . ALA A 1 120 ? 23.774 4.706 -16.882 1.00 46.59 120 ALA A C 1
ATOM 952 O O . ALA A 1 120 ? 24.888 4.223 -17.079 1.00 46.59 120 ALA A O 1
ATOM 953 N N . GLN A 1 121 ? 22.849 4.866 -17.825 1.00 44.41 121 GLN A N 1
ATOM 954 C CA . GLN A 1 121 ? 23.063 4.579 -19.231 1.00 44.41 121 GLN A CA 1
ATOM 955 C C . GLN A 1 121 ? 24.363 5.270 -19.631 1.00 44.41 121 GLN A C 1
ATOM 957 O O . GLN A 1 121 ? 24.407 6.495 -19.742 1.00 44.41 121 GLN A O 1
ATOM 962 N N . THR A 1 122 ? 25.437 4.501 -19.802 1.00 40.34 122 THR A N 1
ATOM 963 C CA . THR A 1 122 ? 26.573 4.953 -20.583 1.00 40.34 122 THR A CA 1
ATOM 964 C C . THR A 1 122 ? 26.010 5.124 -21.977 1.00 40.34 122 THR A C 1
ATOM 966 O O . THR A 1 122 ? 25.778 4.168 -22.713 1.00 40.34 122 THR A O 1
ATOM 969 N N . ILE A 1 123 ? 25.673 6.373 -22.279 1.00 43.94 123 ILE A N 1
ATOM 970 C CA . ILE A 1 123 ? 25.518 6.889 -23.623 1.00 43.94 123 ILE A CA 1
ATOM 971 C C . ILE A 1 123 ? 26.745 6.444 -24.420 1.00 43.94 123 ILE A C 1
ATOM 973 O O . ILE A 1 123 ? 27.802 7.064 -24.385 1.00 43.94 123 ILE A O 1
ATOM 977 N N . ASN A 1 124 ? 26.619 5.319 -25.117 1.00 41.72 124 ASN A N 1
ATOM 978 C CA . ASN A 1 124 ? 27.527 4.963 -26.189 1.00 41.72 124 ASN A CA 1
ATOM 979 C C . ASN A 1 124 ? 27.207 5.896 -27.355 1.00 41.72 124 ASN A C 1
ATOM 981 O O . ASN A 1 124 ? 26.510 5.521 -28.296 1.00 41.72 124 ASN A O 1
ATOM 985 N N . THR A 1 125 ? 27.713 7.125 -27.290 1.00 45.53 125 THR A N 1
ATOM 986 C CA . THR A 1 125 ? 27.845 7.981 -28.465 1.00 45.53 125 THR A CA 1
ATOM 987 C C . THR A 1 125 ? 28.976 7.393 -29.302 1.00 45.53 125 THR A C 1
ATOM 989 O O . THR A 1 125 ? 30.138 7.769 -29.182 1.00 45.53 125 THR A O 1
ATOM 992 N N . THR A 1 126 ? 28.648 6.386 -30.111 1.00 48.41 126 THR A N 1
ATOM 993 C CA . THR A 1 126 ? 29.519 5.972 -31.208 1.00 48.41 126 THR A CA 1
ATOM 994 C C . THR A 1 126 ? 29.272 6.908 -32.381 1.00 48.41 126 THR A C 1
ATOM 996 O O . THR A 1 126 ? 28.148 7.101 -32.833 1.00 48.41 126 THR A O 1
ATOM 999 N N . SER A 1 127 ? 30.373 7.520 -32.801 1.00 50.88 127 SER A N 1
ATOM 1000 C CA . SER A 1 127 ? 30.559 8.386 -33.958 1.00 50.88 127 SER A CA 1
ATOM 1001 C C . SER A 1 127 ? 29.898 7.869 -35.244 1.00 50.88 127 SER A C 1
ATOM 1003 O O . SER A 1 127 ? 29.957 6.666 -35.509 1.00 50.88 127 SER A O 1
ATOM 1005 N N . LYS A 1 128 ? 29.349 8.788 -36.056 1.00 49.03 128 LYS A N 1
ATOM 1006 C CA . LYS A 1 128 ? 29.287 8.712 -37.531 1.00 49.03 128 LYS A CA 1
ATOM 1007 C C . LYS A 1 128 ? 28.867 10.064 -38.138 1.00 49.03 128 LYS A C 1
ATOM 1009 O O . LYS A 1 128 ? 27.682 10.390 -38.133 1.00 49.03 128 LYS A O 1
ATOM 1014 N N . CYS A 1 129 ? 29.865 10.823 -38.596 1.00 40.25 129 CYS A N 1
ATOM 1015 C CA . CYS A 1 129 ? 30.009 11.509 -39.894 1.00 40.25 129 CYS A CA 1
ATOM 1016 C C . CYS A 1 129 ? 31.179 12.493 -39.797 1.00 40.25 129 CYS A C 1
ATOM 1018 O O . CYS A 1 129 ? 31.135 13.363 -38.902 1.00 40.25 129 CYS A O 1
#

Organism: NCBI:txid62708

Foldseek 3Di:
DDDDDDDDDDPDDDDDDDDPPCPFDDQDQAQAQRDGDDNVPDPDAGAAQFDRHNPDPDDPDFGADSQQRARGGSPPPVQVQDFDQDPSDTHGDDPVSSVVSNVVRNVNRCVVCVVPPPPPPPPPPDDDD

Nearest PDB structures (foldseek):
  2oli-assembly1_A  TM=4.308E-01  e=1.857E+00  Daboia russelii pulchella
  3cbi-assembly2_B  TM=3.205E-01  e=3.697E+00  Daboia russelii pulchella
  6ce2-assembly1_B  TM=2.713E-01  e=5.217E+00  Bothrops moojeni
  2enn-assembly1_A  TM=1.838E-01  e=9.698E+00  Homo sapiens

pLDDT: mean 80.49, std 17.62, range [40.25, 98.19]

Mean predicted aligned error: 13.07 Å

Secondary structure (DSSP, 8-state):
-----------------------PPP-PBPTTT--BS-GGG--SPP--TTT--SS-SS--SPP--TTT-SSS-TT-TT-TTSPEEETTEEEPPPHHHHHHHHHHHHHHHHHH-TTTS------------

Solvent-accessible surface area (backbone atoms only — not comparable to full-atom values): 8305 Å² total; per-residue (Å²): 137,86,84,84,81,81,83,81,80,82,78,78,81,79,80,81,80,82,76,81,77,79,73,55,80,72,88,40,64,15,91,45,51,60,41,83,42,66,58,90,76,59,86,69,66,55,30,13,60,43,52,42,43,70,89,45,70,81,80,90,69,77,39,21,16,65,66,26,31,29,70,36,44,68,81,51,86,82,45,86,59,56,61,43,76,58,92,66,41,74,46,67,66,49,76,67,53,42,49,51,40,29,56,53,13,42,52,52,25,46,70,76,36,66,85,72,50,76,72,75,80,76,78,77,82,72,87,89,134